Protein AF-A0A5K1C7B5-F1 (afdb_monomer_lite)

Secondary structure (DSSP, 8-state):
--TT--TTSEEEEEETTEEEEEE-TT--HHHHHHHHHHHHHH-

InterPro domains:
  IPR007123 Gelsolin-like domain [PF00626] (2-34)
  IPR029006 ADF-H/Gelsolin-like domain superfamily [G3DSA:3.40.20.10] (1-43)

Foldseek 3Di:
DVVVDDLAAKDWDDDDPDIDIDHRVNYDPVRVVVVVVVVVVVD

Structure (mmCIF, N/CA/C/O backbone):
data_AF-A0A5K1C7B5-F1
#
_entry.id   AF-A0A5K1C7B5-F1
#
loop_
_atom_site.group_PDB
_atom_site.id
_atom_site.type_symbol
_atom_site.label_atom_id
_atom_site.label_alt_id
_atom_site.label_comp_id
_atom_site.label_asym_id
_atom_site.label_entity_id
_atom_site.label_seq_id
_atom_site.pdbx_PDB_ins_code
_atom_site.Cartn_x
_atom_site.Cartn_y
_atom_site.Cartn_z
_atom_site.occupancy
_atom_site.B_iso_or_equiv
_atom_site.auth_seq_id
_atom_site.auth_comp_id
_atom_site.auth_asym_id
_atom_site.auth_atom_id
_atom_site.pdbx_PDB_model_num
ATOM 1 N N . ALA A 1 1 ? -0.480 -17.346 4.415 1.00 55.34 1 ALA A N 1
ATOM 2 C CA . ALA A 1 1 ? 0.330 -16.956 3.242 1.00 55.34 1 ALA A CA 1
ATOM 3 C C . ALA A 1 1 ? -0.105 -15.565 2.803 1.00 55.34 1 ALA A C 1
ATOM 5 O O . ALA A 1 1 ? -1.297 -15.293 2.853 1.00 55.34 1 ALA A O 1
ATOM 6 N N . ALA A 1 2 ? 0.821 -14.693 2.405 1.00 68.69 2 ALA A N 1
ATOM 7 C CA . ALA A 1 2 ? 0.506 -13.350 1.915 1.00 68.69 2 ALA A CA 1
ATOM 8 C C . ALA A 1 2 ? 0.115 -13.367 0.424 1.00 68.69 2 ALA A C 1
ATOM 10 O O . ALA A 1 2 ? 0.651 -12.618 -0.382 1.00 68.69 2 ALA A O 1
ATOM 11 N N . SER A 1 3 ? -0.792 -14.271 0.043 1.00 76.19 3 SER A N 1
ATOM 12 C CA . SER A 1 3 ? -1.164 -14.528 -1.357 1.00 76.19 3 SER A CA 1
ATOM 13 C C . SER A 1 3 ? -1.885 -13.361 -2.038 1.00 76.19 3 SER A C 1
ATOM 15 O O . SER A 1 3 ? -2.035 -13.372 -3.253 1.00 76.19 3 SER A O 1
ATOM 17 N N . SER A 1 4 ? -2.337 -12.375 -1.264 1.00 83.94 4 SER A N 1
ATOM 18 C CA . SER A 1 4 ? -3.026 -11.183 -1.765 1.00 83.94 4 SER A CA 1
ATOM 19 C C . SER A 1 4 ? -2.082 -10.014 -2.067 1.00 83.94 4 SER A C 1
ATOM 21 O O . SER A 1 4 ? -2.509 -9.050 -2.696 1.00 83.94 4 SER A O 1
ATOM 23 N N . LEU A 1 5 ? -0.828 -10.069 -1.598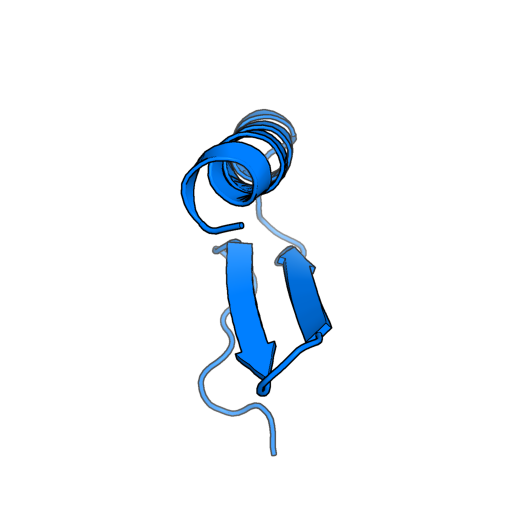 1.00 88.88 5 LEU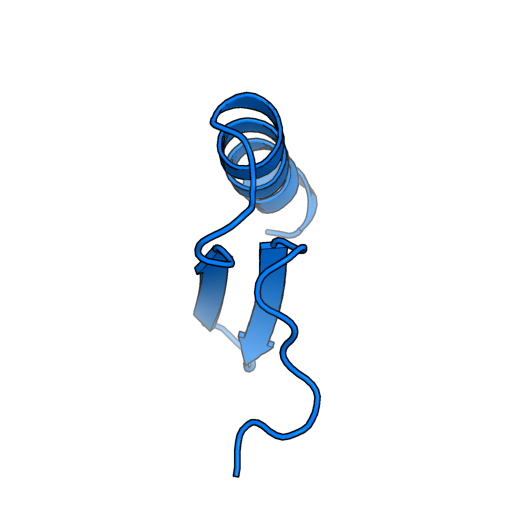 A N 1
ATOM 24 C CA . LEU A 1 5 ? 0.160 -9.019 -1.850 1.00 88.88 5 LEU A CA 1
ATOM 25 C C . LEU A 1 5 ? 0.774 -9.205 -3.238 1.00 88.88 5 LEU A C 1
ATOM 27 O O . LEU A 1 5 ? 1.189 -10.304 -3.606 1.00 88.88 5 LEU A O 1
ATOM 31 N N . ASN A 1 6 ? 0.861 -8.111 -3.987 1.00 93.25 6 ASN A N 1
ATOM 32 C CA . ASN A 1 6 ? 1.490 -8.059 -5.299 1.00 93.25 6 ASN A CA 1
ATOM 33 C C . ASN A 1 6 ? 2.618 -7.019 -5.286 1.00 93.25 6 ASN A C 1
ATOM 35 O O . ASN A 1 6 ? 2.427 -5.894 -4.834 1.00 93.25 6 ASN A O 1
ATOM 39 N N . SER A 1 7 ? 3.786 -7.389 -5.813 1.00 94.06 7 SER A N 1
ATOM 40 C CA . SER A 1 7 ? 4.987 -6.547 -5.829 1.00 94.06 7 SER A CA 1
ATOM 41 C C . 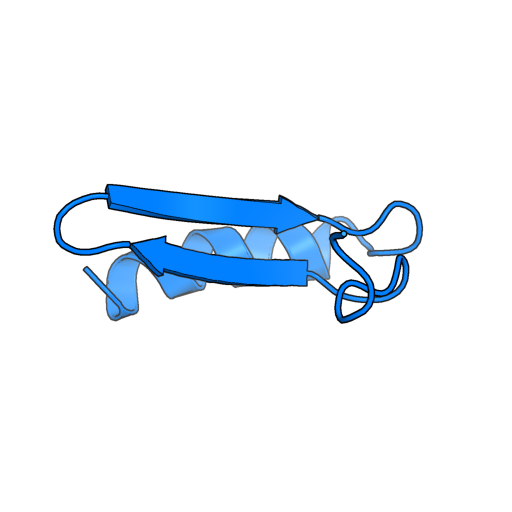SER A 1 7 ? 4.857 -5.224 -6.590 1.00 94.06 7 SER A C 1
ATOM 43 O O . SER A 1 7 ? 5.737 -4.385 -6.450 1.00 94.06 7 SER A O 1
ATOM 45 N N . SER A 1 8 ? 3.805 -5.019 -7.377 1.00 95.69 8 SER A N 1
ATOM 46 C CA . SER A 1 8 ? 3.538 -3.779 -8.114 1.00 95.69 8 SER A CA 1
ATOM 47 C C . SER A 1 8 ? 2.750 -2.734 -7.323 1.00 95.69 8 SER A C 1
ATOM 49 O O . SER A 1 8 ? 2.490 -1.667 -7.868 1.00 95.69 8 SER A O 1
ATOM 51 N N . TYR A 1 9 ? 2.363 -3.005 -6.071 1.00 95.12 9 TYR A N 1
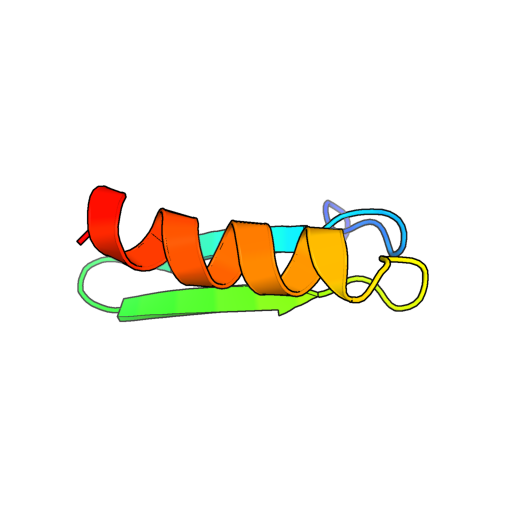ATOM 52 C CA . TYR A 1 9 ? 1.548 -2.082 -5.274 1.00 95.12 9 TYR A CA 1
ATOM 53 C C . TYR A 1 9 ? 2.067 -1.903 -3.847 1.00 95.12 9 TYR A C 1
ATOM 55 O O . TYR A 1 9 ? 2.748 -2.770 -3.298 1.00 95.12 9 TYR A O 1
ATOM 63 N N . CYS A 1 10 ? 1.713 -0.772 -3.238 1.00 95.38 10 CYS A N 1
ATOM 64 C CA . CYS A 1 10 ? 1.867 -0.538 -1.807 1.00 95.38 10 CYS A CA 1
ATOM 65 C C . CYS A 1 10 ? 0.539 -0.829 -1.096 1.00 95.38 10 CYS A C 1
ATOM 67 O O . CYS A 1 10 ? -0.538 -0.585 -1.640 1.00 95.38 10 CYS A O 1
ATOM 69 N N . TYR A 1 11 ? 0.610 -1.345 0.126 1.00 94.25 11 TYR A N 1
ATOM 70 C CA . TYR A 1 11 ? -0.556 -1.728 0.914 1.00 94.25 11 TYR A CA 1
ATOM 71 C C . TYR A 1 11 ? -0.451 -1.162 2.323 1.00 94.25 11 TYR A C 1
ATOM 73 O O . TYR A 1 11 ? 0.625 -1.137 2.921 1.00 94.25 11 TYR A O 1
ATOM 81 N N . ILE A 1 12 ? -1.600 -0.768 2.864 1.00 93.25 12 ILE A N 1
ATOM 82 C CA . ILE A 1 12 ? -1.758 -0.366 4.258 1.00 93.25 12 ILE A CA 1
ATOM 83 C C . ILE A 1 12 ? -2.599 -1.439 4.941 1.00 93.25 12 ILE A C 1
ATOM 85 O O . ILE A 1 12 ? -3.719 -1.729 4.517 1.00 93.25 12 ILE A O 1
ATOM 89 N N . LEU A 1 13 ? -2.055 -2.042 5.992 1.00 92.06 13 LEU A N 1
ATOM 90 C CA . LEU A 1 13 ? -2.740 -3.035 6.803 1.00 92.06 13 LEU A CA 1
ATOM 91 C C . LEU A 1 13 ? -3.058 -2.438 8.169 1.00 92.06 13 LEU A C 1
ATOM 93 O O . LEU A 1 13 ? -2.167 -2.180 8.977 1.00 92.06 13 LEU A O 1
ATOM 97 N N . HIS A 1 14 ? -4.346 -2.270 8.436 1.00 91.81 14 HIS A N 1
ATOM 98 C CA . HIS A 1 14 ? -4.844 -1.817 9.725 1.00 91.81 14 HIS A CA 1
ATOM 99 C C . HIS A 1 14 ? -5.171 -3.026 10.613 1.00 91.81 14 HIS A C 1
ATOM 101 O O . HIS A 1 14 ? -6.108 -3.775 10.336 1.00 91.81 14 HIS A O 1
ATOM 107 N N . SER A 1 15 ? -4.404 -3.227 11.685 1.00 90.62 15 SER A N 1
ATOM 108 C CA . SER A 1 15 ? -4.561 -4.336 12.633 1.00 90.62 15 SER A CA 1
ATOM 109 C C . SER A 1 15 ? -4.903 -3.807 14.028 1.00 90.62 15 SER A C 1
ATOM 111 O O . SER A 1 15 ? -4.110 -3.895 14.968 1.00 90.62 15 SER A O 1
ATOM 113 N N . GLY A 1 16 ? -6.102 -3.240 14.165 1.00 88.38 16 GLY A N 1
ATOM 114 C CA . GLY A 1 16 ? -6.587 -2.678 15.427 1.00 88.38 16 GLY A CA 1
ATOM 115 C C . GLY A 1 16 ? -5.938 -1.331 15.733 1.00 88.38 16 GLY A C 1
ATOM 116 O O . GLY A 1 16 ? -6.246 -0.352 15.076 1.00 88.38 16 GLY A O 1
ATOM 117 N N . SER A 1 17 ? -5.058 -1.266 16.730 1.00 89.94 17 SER A N 1
ATOM 118 C CA . SER A 1 17 ? -4.336 -0.036 17.099 1.00 89.94 17 SER A CA 1
ATOM 119 C C . SER A 1 17 ? -3.010 0.149 16.357 1.00 89.94 17 SER A C 1
ATOM 121 O O . SER A 1 17 ? -2.330 1.154 16.551 1.00 89.94 17 SER A O 1
ATOM 123 N N . THR A 1 18 ? -2.606 -0.835 15.551 1.00 90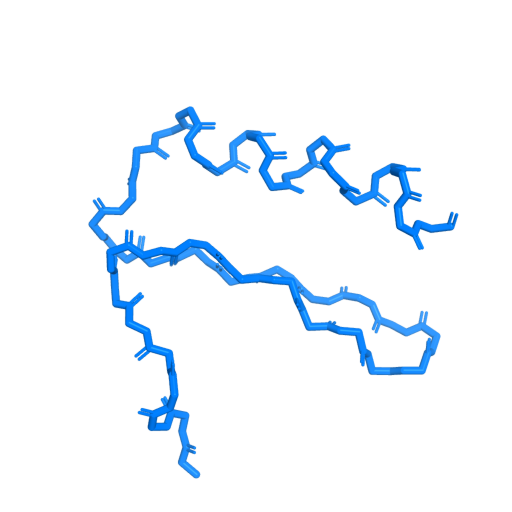.56 18 THR A N 1
ATOM 124 C CA . THR A 1 18 ? -1.335 -0.812 14.819 1.00 90.56 18 THR A CA 1
ATOM 125 C C . THR A 1 18 ? -1.591 -0.787 13.323 1.00 90.56 18 THR A C 1
ATOM 127 O O . THR A 1 18 ? -2.391 -1.571 12.808 1.00 90.56 18 THR A O 1
ATOM 130 N N . VAL A 1 19 ? -0.878 0.094 12.626 1.00 92.44 19 VAL A N 1
ATOM 131 C CA . VAL A 1 19 ? -0.915 0.212 11.169 1.00 92.44 19 VAL A CA 1
ATOM 132 C C . VAL A 1 19 ? 0.441 -0.187 10.615 1.00 92.44 19 VAL A C 1
ATOM 134 O O . VAL A 1 19 ? 1.470 0.287 11.093 1.00 92.44 19 VAL A O 1
ATOM 137 N N . PHE A 1 20 ? 0.430 -1.062 9.616 1.00 91.88 20 PHE A N 1
ATOM 138 C CA . PHE A 1 20 ? 1.621 -1.501 8.900 1.00 91.88 20 PHE A CA 1
ATOM 139 C C . PHE A 1 20 ? 1.544 -1.042 7.451 1.00 91.88 20 PHE A C 1
ATOM 141 O O . PHE A 1 20 ? 0.481 -1.120 6.831 1.00 91.88 20 PHE A O 1
ATOM 148 N N . THR A 1 21 ? 2.677 -0.633 6.897 1.00 93.69 21 THR A N 1
ATOM 149 C CA . THR A 1 21 ? 2.837 -0.412 5.462 1.00 93.69 21 THR A CA 1
ATOM 150 C C . THR A 1 21 ? 3.681 -1.518 4.858 1.00 93.69 21 THR A C 1
ATOM 152 O O . THR A 1 21 ? 4.613 -2.040 5.473 1.00 93.69 21 THR A O 1
ATOM 155 N N . TRP A 1 22 ? 3.321 -1.915 3.644 1.00 95.12 22 TRP A N 1
ATOM 156 C CA . TRP A 1 22 ? 4.125 -2.810 2.830 1.00 95.12 22 TRP A CA 1
ATOM 157 C C . TRP A 1 22 ? 4.290 -2.206 1.446 1.00 95.12 22 TRP A C 1
ATOM 159 O O . TRP A 1 22 ? 3.303 -1.842 0.808 1.00 95.12 22 TRP A O 1
ATOM 169 N N . SER A 1 23 ? 5.531 -2.141 0.982 1.00 95.19 23 SER A N 1
ATOM 170 C CA . SER A 1 23 ? 5.880 -1.622 -0.336 1.00 95.19 23 SER A CA 1
ATOM 171 C C . SER A 1 23 ? 6.306 -2.773 -1.231 1.00 95.19 23 SER A C 1
ATOM 173 O O . SER A 1 23 ? 7.233 -3.519 -0.903 1.00 95.19 23 SER A O 1
ATOM 175 N N . GLY A 1 24 ? 5.626 -2.923 -2.362 1.00 95.25 24 GLY A N 1
ATOM 176 C CA . GLY A 1 24 ? 6.010 -3.894 -3.368 1.00 95.25 24 GLY A CA 1
ATOM 177 C C . GLY A 1 24 ? 7.364 -3.560 -3.990 1.00 95.25 24 GLY A C 1
ATOM 178 O O . GLY A 1 24 ? 7.723 -2.403 -4.163 1.00 95.25 24 GLY A O 1
ATOM 179 N N . SER A 1 25 ? 8.137 -4.579 -4.357 1.00 94.81 25 SER A N 1
ATOM 180 C CA . SER A 1 25 ? 9.492 -4.384 -4.893 1.00 94.81 25 SER A CA 1
ATOM 181 C C . SER A 1 25 ? 9.549 -3.677 -6.257 1.00 94.81 25 SER A C 1
ATOM 183 O O . SER A 1 25 ? 10.633 -3.314 -6.698 1.00 94.81 25 SER A O 1
ATOM 185 N N . LEU A 1 26 ? 8.415 -3.548 -6.952 1.00 96.50 26 LEU A N 1
ATOM 186 C CA . LEU A 1 26 ? 8.283 -2.889 -8.257 1.00 96.50 26 LEU A CA 1
ATOM 187 C C . LEU A 1 26 ? 7.608 -1.511 -8.147 1.00 96.50 26 LEU A C 1
ATOM 189 O O . LEU A 1 26 ? 7.334 -0.902 -9.179 1.00 96.50 26 LEU A O 1
ATOM 193 N N . THR A 1 27 ? 7.299 -1.033 -6.939 1.00 96.44 27 THR A N 1
ATOM 194 C CA . THR A 1 27 ? 6.677 0.282 -6.749 1.00 96.44 27 THR A CA 1
ATOM 195 C C . THR A 1 27 ? 7.705 1.396 -6.865 1.00 96.44 27 THR A C 1
ATOM 197 O O . THR A 1 27 ? 8.892 1.210 -6.577 1.00 96.44 27 THR A O 1
ATOM 200 N N . THR A 1 28 ? 7.256 2.570 -7.298 1.00 97.44 28 THR A N 1
ATOM 201 C CA . THR A 1 28 ? 8.120 3.749 -7.389 1.00 97.44 28 THR A CA 1
ATOM 202 C C . THR A 1 28 ? 8.260 4.430 -6.030 1.00 97.44 28 THR A C 1
ATOM 204 O O . THR A 1 28 ? 7.462 4.211 -5.118 1.00 97.44 28 THR A O 1
ATOM 207 N N . THR A 1 29 ? 9.260 5.301 -5.886 1.00 96.25 29 THR A N 1
ATOM 208 C CA . THR A 1 29 ? 9.393 6.140 -4.686 1.00 96.25 29 THR A CA 1
ATOM 209 C C . THR A 1 29 ? 8.152 7.008 -4.471 1.00 96.25 29 THR A C 1
ATOM 211 O O . THR A 1 29 ? 7.717 7.161 -3.337 1.00 96.25 29 THR A O 1
ATOM 214 N N . GLU A 1 30 ? 7.531 7.515 -5.540 1.00 97.00 30 GLU A N 1
ATOM 215 C CA . GLU A 1 30 ? 6.296 8.302 -5.442 1.00 97.00 30 GLU A CA 1
ATOM 216 C C . GLU A 1 30 ? 5.130 7.486 -4.867 1.00 97.00 30 GLU A C 1
ATOM 218 O O . GLU A 1 30 ? 4.410 7.987 -4.004 1.00 97.00 30 GLU A O 1
ATOM 223 N N . ASP A 1 31 ? 4.971 6.220 -5.273 1.00 95.75 31 ASP A N 1
ATOM 224 C CA . ASP A 1 31 ? 3.942 5.328 -4.716 1.00 95.75 31 ASP A CA 1
ATOM 225 C C . ASP A 1 31 ? 4.150 5.075 -3.214 1.00 95.75 31 ASP A C 1
ATOM 227 O O . ASP A 1 31 ? 3.191 4.972 -2.445 1.00 95.75 31 ASP A O 1
ATOM 231 N N . GLN A 1 32 ? 5.410 4.955 -2.790 1.00 95.19 32 GLN A N 1
ATOM 232 C CA . GLN A 1 32 ? 5.778 4.720 -1.393 1.00 95.19 32 GLN A CA 1
ATOM 233 C C . GLN A 1 32 ? 5.521 5.966 -0.539 1.00 95.19 32 GLN A C 1
ATOM 235 O O . GLN A 1 32 ? 4.833 5.877 0.477 1.00 95.19 32 GLN A O 1
ATOM 240 N N . GLU A 1 33 ? 5.972 7.135 -0.999 1.00 95.94 33 GLU A N 1
ATOM 241 C CA . GLU A 1 33 ? 5.718 8.424 -0.344 1.00 95.94 33 GLU A CA 1
ATOM 242 C C . GLU A 1 33 ? 4.214 8.727 -0.259 1.00 95.94 33 GLU A C 1
ATOM 244 O O . GLU A 1 33 ? 3.727 9.257 0.743 1.00 95.94 33 GLU A O 1
ATOM 249 N N . LEU A 1 34 ? 3.442 8.364 -1.291 1.00 95.12 34 LEU A N 1
ATOM 250 C CA . LEU A 1 34 ? 1.989 8.509 -1.281 1.00 95.12 34 LEU A CA 1
ATOM 251 C C . LEU A 1 34 ? 1.348 7.675 -0.167 1.00 95.12 34 LEU A C 1
ATOM 253 O O . LEU A 1 34 ? 0.494 8.192 0.554 1.00 95.12 34 LEU A O 1
ATOM 257 N N . VAL A 1 35 ? 1.753 6.412 -0.007 1.00 94.12 35 VAL A N 1
ATOM 258 C CA . VAL A 1 35 ? 1.237 5.545 1.064 1.00 94.12 35 VAL A CA 1
ATOM 259 C C . VAL A 1 35 ? 1.575 6.095 2.446 1.00 94.12 35 VAL A C 1
ATOM 261 O O . VAL A 1 35 ? 0.698 6.116 3.307 1.00 94.12 35 VAL A O 1
ATOM 264 N N . GLU A 1 36 ? 2.788 6.607 2.644 1.00 92.94 36 GLU A N 1
ATOM 265 C CA . GLU A 1 36 ? 3.194 7.209 3.917 1.00 92.94 36 GLU A CA 1
ATOM 266 C C . GLU A 1 36 ? 2.349 8.447 4.245 1.00 92.94 36 GLU A C 1
ATOM 268 O O . GLU A 1 36 ? 1.879 8.607 5.371 1.00 92.94 36 GLU A O 1
ATOM 273 N N . ARG A 1 37 ? 2.054 9.291 3.249 1.00 94.19 37 ARG A N 1
ATOM 274 C CA . ARG A 1 37 ? 1.154 10.444 3.424 1.00 94.19 37 ARG A CA 1
ATOM 275 C C . ARG A 1 37 ? -0.286 10.032 3.722 1.00 94.19 37 ARG A C 1
ATOM 277 O O . ARG A 1 37 ? -0.969 10.721 4.474 1.00 94.19 37 ARG A O 1
ATOM 284 N N . LEU A 1 38 ? -0.758 8.925 3.148 1.00 92.88 38 LEU A N 1
ATOM 285 C CA . LEU A 1 38 ? -2.097 8.401 3.428 1.00 92.88 38 LEU A CA 1
ATOM 286 C C . LEU A 1 38 ? -2.237 7.911 4.875 1.00 92.88 38 LEU A C 1
ATOM 288 O O . LEU A 1 38 ? -3.342 7.956 5.409 1.00 92.88 38 LEU A O 1
ATOM 292 N N . LEU A 1 39 ? -1.149 7.510 5.542 1.00 91.12 39 LEU A N 1
ATOM 293 C CA . LEU A 1 39 ? -1.198 7.125 6.958 1.00 91.12 39 LEU A CA 1
ATOM 294 C C . LEU A 1 39 ? -1.663 8.259 7.876 1.00 91.12 39 LEU A C 1
ATOM 296 O O . LEU A 1 39 ? -2.285 7.972 8.895 1.00 91.12 39 LEU A O 1
ATOM 300 N N . ASP A 1 40 ? -1.377 9.516 7.529 1.00 89.12 40 ASP A N 1
ATOM 301 C CA . ASP A 1 40 ? -1.825 10.688 8.295 1.00 89.12 40 ASP A CA 1
ATOM 302 C C . ASP A 1 40 ? -3.350 10.870 8.225 1.00 89.12 40 ASP A C 1
ATOM 304 O O . ASP A 1 40 ? -3.969 11.333 9.173 1.00 89.12 40 ASP A O 1
ATOM 308 N N . VAL A 1 41 ? -3.969 10.429 7.123 1.00 88.12 41 VAL A N 1
ATOM 309 C CA . VAL A 1 41 ? -5.425 10.493 6.909 1.00 88.12 41 VAL A CA 1
ATOM 310 C C . VAL A 1 41 ? -6.158 9.332 7.588 1.00 88.12 41 VAL A C 1
ATOM 312 O O . VAL A 1 41 ? -7.331 9.457 7.929 1.00 88.12 41 VAL A O 1
ATOM 315 N N . ILE A 1 42 ? -5.494 8.180 7.724 1.00 84.19 42 ILE A N 1
ATOM 316 C CA . ILE A 1 42 ? -6.100 6.936 8.229 1.00 84.19 42 ILE A CA 1
ATOM 317 C C . ILE A 1 42 ? -5.988 6.822 9.762 1.00 84.19 42 ILE A C 1
ATOM 319 O O . ILE A 1 42 ? -6.731 6.043 10.360 1.00 84.19 42 ILE A O 1
ATOM 323 N N . LYS A 1 43 ? -5.062 7.559 10.387 1.00 65.38 43 LYS A N 1
ATOM 324 C CA . LYS A 1 43 ? -4.879 7.605 11.846 1.00 65.38 43 LYS A CA 1
ATOM 325 C C . LYS A 1 43 ? -5.970 8.376 12.581 1.00 65.38 43 LYS A C 1
ATOM 327 O O . LYS A 1 43 ? -6.488 9.369 12.031 1.00 65.38 43 LYS A O 1
#

pLDDT: mean 90.55, std 8.62, range [55.34, 97.44]

Sequence (43 aa):
AASSLNSSYCYILHSGSTVFTWSGSLTTTEDQELVERLLDVIK

Organism: NCBI:txid210225

Radius of gyration: 10.65 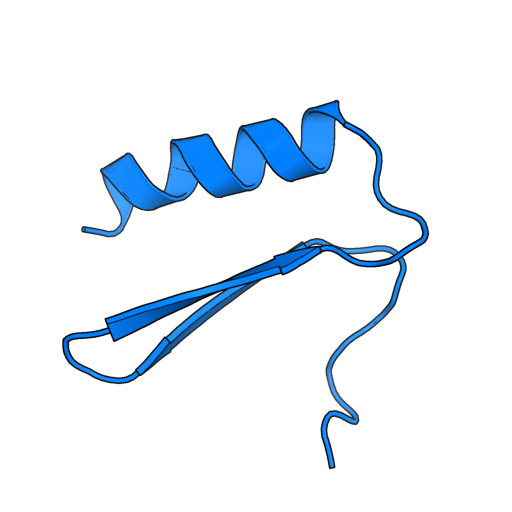Å; chains: 1; bounding box: 16×28×25 Å